Protein AF-A0A8I1INP9-F1 (afdb_monomer)

Secondary structure (DSSP, 8-state):
---GGGGGTS-HHHHHHHHHHHHHHHHHHHHHHHHHH-HHHHHHHTT---PPPPGGGTHHHHHT--

Foldseek 3Di:
DPPPCVCVVPPCVPVVVVVVVVVVVVVVVVVVCCCVVDPQVVCVVVVHPRDDDDCVVVVVVVVPPD

Structure (mmCIF, N/CA/C/O backbone):
data_AF-A0A8I1INP9-F1
#
_entry.id   AF-A0A8I1INP9-F1
#
loop_
_atom_site.group_PDB
_atom_site.id
_atom_site.type_symbol
_atom_site.label_atom_id
_atom_site.label_alt_id
_atom_site.label_comp_id
_atom_site.label_asym_id
_atom_site.label_entity_id
_atom_site.label_seq_id
_atom_site.pdbx_PDB_ins_code
_atom_site.Cartn_x
_atom_site.Cartn_y
_atom_site.Cartn_z
_atom_site.occupancy
_atom_site.B_iso_or_equiv
_atom_site.auth_seq_id
_atom_site.auth_comp_id
_atom_site.auth_asym_id
_atom_site.auth_atom_id
_atom_site.pdbx_PDB_model_num
ATOM 1 N N . MET A 1 1 ? -1.221 16.643 18.224 1.00 68.25 1 MET A N 1
ATOM 2 C CA . MET A 1 1 ? -1.901 15.336 18.068 1.00 68.25 1 MET A CA 1
ATOM 3 C C . MET A 1 1 ? -2.879 15.150 19.229 1.00 68.25 1 MET A C 1
ATOM 5 O O . MET A 1 1 ? -2.462 14.739 20.300 1.00 68.25 1 MET A O 1
ATOM 9 N N . ASN A 1 2 ? -4.153 15.514 19.062 1.00 92.69 2 ASN A N 1
ATOM 10 C CA . ASN A 1 2 ? -5.191 15.492 20.115 1.00 92.69 2 ASN A CA 1
ATOM 11 C C . ASN A 1 2 ? -6.223 14.353 19.938 1.00 92.69 2 ASN A C 1
ATOM 13 O O . ASN A 1 2 ? -7.258 14.342 20.597 1.00 92.69 2 ASN A O 1
ATOM 17 N N . ASN A 1 3 ? -5.926 13.368 19.082 1.00 88.81 3 ASN A N 1
ATOM 18 C CA . ASN A 1 3 ? -6.884 12.345 18.644 1.00 88.81 3 ASN A CA 1
ATOM 19 C C . ASN A 1 3 ? -6.829 11.019 19.422 1.00 88.81 3 ASN A C 1
ATOM 21 O O . ASN A 1 3 ? -7.519 10.081 19.049 1.00 88.81 3 ASN A O 1
ATOM 25 N N . ALA A 1 4 ? -6.081 10.917 20.526 1.00 89.31 4 ALA A N 1
ATOM 26 C CA . ALA A 1 4 ? -5.907 9.655 21.265 1.00 89.31 4 ALA A CA 1
ATOM 27 C C . ALA A 1 4 ? -7.230 8.978 21.698 1.00 89.31 4 ALA A C 1
ATOM 29 O O . ALA A 1 4 ? -7.284 7.760 21.852 1.00 89.31 4 ALA A O 1
ATOM 30 N N . LYS A 1 5 ? -8.319 9.751 21.826 1.00 93.06 5 LYS A N 1
ATOM 31 C CA . LYS A 1 5 ? -9.668 9.254 22.143 1.00 93.06 5 LYS A CA 1
ATOM 32 C C . LYS A 1 5 ? -10.280 8.357 21.054 1.00 93.06 5 LYS A C 1
ATOM 34 O O . LYS A 1 5 ? -11.282 7.705 21.331 1.00 93.06 5 LYS A O 1
ATOM 39 N N . MET A 1 6 ? -9.695 8.279 19.855 1.00 93.94 6 MET A N 1
ATOM 40 C CA . MET A 1 6 ? -10.153 7.391 18.774 1.00 93.94 6 MET A CA 1
ATOM 41 C C . MET A 1 6 ? -10.209 5.911 19.194 1.00 93.94 6 MET A C 1
ATOM 43 O O . MET A 1 6 ? -11.086 5.175 18.751 1.00 93.94 6 MET A O 1
ATOM 47 N N . TRP A 1 7 ? -9.355 5.490 20.132 1.00 93.94 7 TRP A N 1
ATOM 48 C CA . TRP A 1 7 ? -9.323 4.113 20.639 1.00 93.94 7 TRP A CA 1
ATOM 49 C C . TRP A 1 7 ? -10.447 3.772 21.627 1.00 93.94 7 TRP A C 1
ATOM 51 O O . TRP A 1 7 ? -10.586 2.620 22.028 1.00 93.94 7 TRP A O 1
ATOM 61 N N . LEU A 1 8 ? -11.271 4.755 22.010 1.00 93.75 8 LEU A N 1
ATOM 62 C CA . LEU A 1 8 ? -12.499 4.512 22.774 1.00 93.75 8 LEU A CA 1
ATOM 63 C C . LEU A 1 8 ? -13.650 4.031 21.878 1.00 93.75 8 LEU A C 1
ATOM 65 O O . LEU A 1 8 ? -14.610 3.460 22.384 1.00 93.75 8 LEU A O 1
ATOM 69 N N . VAL A 1 9 ? -13.562 4.272 20.565 1.00 93.62 9 VAL A N 1
ATOM 70 C CA . VAL A 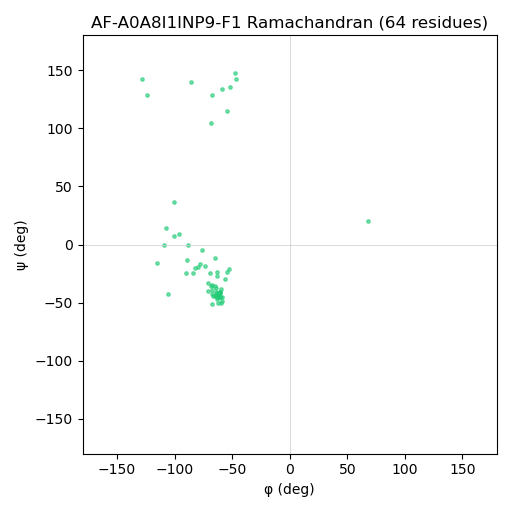1 9 ? -14.591 3.895 19.578 1.00 93.62 9 VAL A CA 1
ATOM 71 C C . VAL A 1 9 ? -14.102 2.860 18.563 1.00 93.62 9 VAL A C 1
ATOM 73 O O . VAL A 1 9 ? -14.914 2.209 17.915 1.00 93.62 9 VAL A O 1
ATOM 76 N N . VAL A 1 10 ? -12.785 2.662 18.450 1.00 93.44 10 VAL A N 1
ATOM 77 C CA . VAL A 1 10 ? -12.163 1.602 17.647 1.00 93.44 10 VAL A CA 1
ATOM 78 C C . VAL A 1 10 ? -11.262 0.773 18.553 1.00 93.44 10 VAL A C 1
ATOM 80 O O . VAL A 1 10 ? -10.411 1.324 19.242 1.00 93.44 10 VAL A O 1
ATOM 83 N N . GLN A 1 11 ? -11.407 -0.553 18.553 1.00 94.44 11 GLN A N 1
ATOM 84 C CA . GLN A 1 11 ? -10.532 -1.406 19.357 1.00 94.44 11 GLN A CA 1
ATOM 85 C C . GLN A 1 11 ? -9.086 -1.378 18.825 1.00 94.44 11 GLN A C 1
ATOM 87 O O . GLN A 1 11 ? -8.869 -1.659 17.641 1.00 94.44 11 GLN A O 1
ATOM 92 N N . PRO A 1 12 ? -8.078 -1.114 19.678 1.00 93.56 12 PRO A N 1
ATOM 93 C CA . PRO A 1 12 ? -6.687 -0.969 19.241 1.00 93.56 12 PRO A CA 1
ATOM 94 C C . PRO A 1 12 ? -6.095 -2.256 18.661 1.00 93.56 12 PRO A C 1
ATOM 96 O O . PRO A 1 12 ? -5.362 -2.196 17.676 1.00 93.56 12 PRO A O 1
ATOM 99 N N . THR A 1 13 ? -6.469 -3.420 19.199 1.00 95.25 13 THR A N 1
ATOM 100 C CA . THR A 1 13 ? -5.970 -4.731 18.749 1.00 95.25 13 THR A CA 1
ATOM 101 C C . THR A 1 13 ? -6.347 -5.060 17.303 1.00 95.25 13 THR A C 1
ATOM 103 O O . THR A 1 13 ? -5.649 -5.837 16.667 1.00 95.25 13 THR A O 1
ATOM 106 N N . VAL A 1 14 ? -7.414 -4.464 16.759 1.00 95.62 14 VAL A N 1
ATOM 107 C CA . VAL A 1 14 ? -7.825 -4.660 15.354 1.00 95.62 14 VAL A CA 1
ATOM 108 C C . VAL A 1 14 ? -7.495 -3.430 14.511 1.00 95.62 14 VAL A C 1
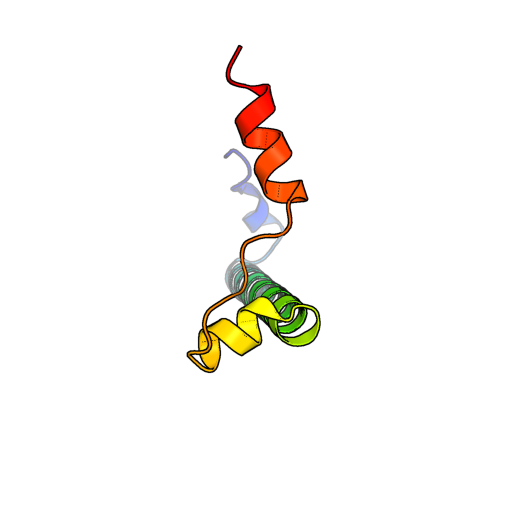ATOM 110 O O . VAL A 1 14 ? -6.978 -3.560 13.404 1.00 95.62 14 VAL A O 1
ATOM 113 N N . GLY A 1 15 ? -7.740 -2.228 15.039 1.00 93.81 15 GLY A N 1
ATOM 114 C CA . GLY A 1 15 ? -7.544 -0.987 14.295 1.00 93.81 15 GLY A CA 1
ATOM 115 C C . GLY A 1 15 ? -6.078 -0.680 13.986 1.00 93.81 15 GLY A C 1
ATOM 116 O O . GLY A 1 15 ? -5.790 -0.245 12.874 1.00 93.81 15 GLY A O 1
ATOM 117 N N . ILE A 1 16 ? -5.143 -0.940 14.911 1.00 95.88 16 ILE A N 1
ATOM 118 C CA . ILE A 1 16 ? -3.711 -0.695 14.663 1.00 95.88 16 ILE A CA 1
ATOM 119 C C . ILE A 1 16 ? -3.170 -1.659 13.597 1.00 95.88 16 ILE A C 1
ATOM 121 O O . ILE A 1 16 ? -2.597 -1.169 12.620 1.00 95.88 16 ILE A O 1
ATOM 125 N N . PRO A 1 17 ? -3.369 -2.993 13.699 1.00 96.38 17 PRO A N 1
ATOM 126 C CA . PRO A 1 17 ? -2.909 -3.897 12.649 1.00 96.38 17 PRO A CA 1
ATOM 127 C C . PRO A 1 17 ? -3.551 -3.609 11.293 1.00 96.38 17 PRO A C 1
ATOM 129 O O . PRO A 1 17 ? -2.844 -3.599 10.290 1.00 96.38 17 PRO A O 1
ATOM 132 N N . LEU A 1 18 ? -4.856 -3.313 11.250 1.00 96.75 18 LEU A N 1
ATOM 133 C CA . LEU A 1 18 ? -5.545 -2.990 9.999 1.00 96.75 18 LEU A CA 1
ATOM 134 C C . LEU A 1 18 ? -5.011 -1.699 9.366 1.00 96.75 18 LEU A C 1
ATOM 136 O O . LEU A 1 18 ? -4.808 -1.651 8.154 1.00 96.75 18 LEU A O 1
ATOM 140 N N . PHE A 1 19 ? -4.743 -0.670 10.172 1.00 95.88 19 PHE A N 1
ATOM 141 C CA . PHE A 1 19 ? -4.156 0.579 9.692 1.00 95.88 19 PHE A CA 1
ATOM 142 C C . PHE A 1 19 ? -2.761 0.354 9.101 1.00 95.88 19 PHE A C 1
ATOM 144 O O . PHE A 1 19 ? -2.498 0.762 7.970 1.00 95.88 19 PHE A O 1
ATOM 151 N N . LEU A 1 20 ? -1.882 -0.341 9.829 1.00 97.06 20 LEU A N 1
ATOM 152 C CA . LEU A 1 20 ? -0.528 -0.630 9.352 1.00 97.06 20 LEU A CA 1
ATOM 153 C C . LEU A 1 20 ? -0.541 -1.529 8.108 1.00 97.06 20 LEU A C 1
ATOM 155 O O . LEU A 1 20 ? 0.235 -1.293 7.183 1.00 97.06 20 LEU A O 1
ATOM 159 N N . ALA A 1 21 ? -1.454 -2.500 8.037 1.00 97.81 21 ALA A N 1
ATOM 160 C CA . ALA A 1 21 ? 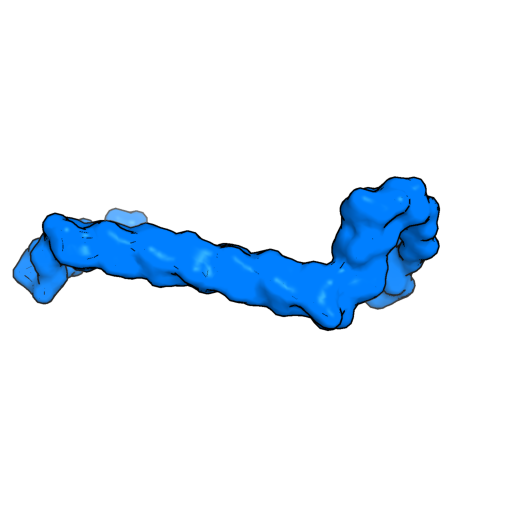-1.650 -3.322 6.847 1.00 97.81 21 ALA A CA 1
ATOM 161 C C . ALA A 1 21 ? -2.118 -2.484 5.647 1.00 97.81 21 ALA A C 1
ATOM 163 O O . ALA A 1 21 ? -1.568 -2.618 4.555 1.00 97.81 21 ALA A O 1
ATOM 164 N N . GLY A 1 22 ? -3.076 -1.575 5.848 1.00 97.88 22 GLY A N 1
ATOM 165 C CA . GLY A 1 22 ? -3.531 -0.650 4.808 1.00 97.88 22 GLY A CA 1
ATOM 166 C C . GLY A 1 22 ? -2.395 0.223 4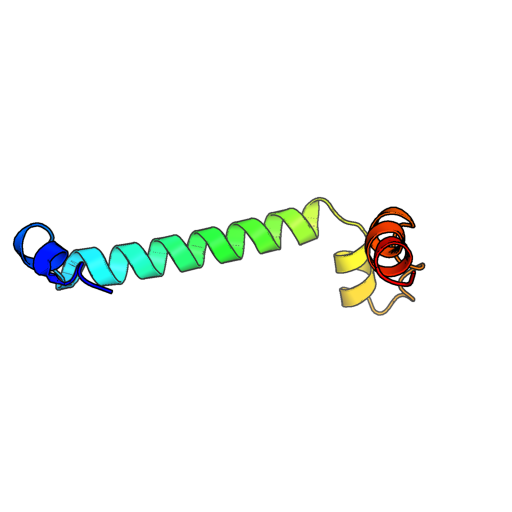.271 1.00 97.88 22 GLY A C 1
ATOM 167 O O . GLY A 1 22 ? -2.231 0.335 3.058 1.00 97.88 22 GLY A O 1
ATOM 168 N N . VAL A 1 23 ? -1.561 0.775 5.158 1.00 97.94 23 VAL A N 1
ATOM 169 C CA . VAL A 1 23 ? -0.375 1.562 4.774 1.00 97.94 23 VAL A CA 1
ATOM 170 C C . VAL A 1 23 ? 0.635 0.712 3.998 1.00 97.94 23 VAL A C 1
ATOM 172 O O . VAL A 1 23 ? 1.168 1.173 2.988 1.00 97.94 23 VAL A O 1
ATOM 175 N N . ALA A 1 24 ? 0.876 -0.532 4.418 1.00 97.94 24 ALA A N 1
ATOM 176 C CA . ALA A 1 24 ? 1.788 -1.437 3.722 1.00 97.94 24 ALA A CA 1
ATOM 177 C C . ALA A 1 24 ? 1.303 -1.756 2.297 1.00 97.94 24 ALA A C 1
ATOM 179 O O . ALA A 1 24 ? 2.075 -1.639 1.343 1.00 97.94 24 ALA A O 1
ATOM 180 N N . VAL A 1 25 ? 0.017 -2.088 2.137 1.00 98.25 25 VAL A N 1
ATOM 181 C CA . VAL A 1 25 ? -0.587 -2.363 0.823 1.00 98.25 25 VAL A CA 1
ATOM 182 C C . VAL A 1 25 ? -0.563 -1.117 -0.061 1.00 98.25 25 VAL A C 1
ATOM 184 O O . VAL A 1 25 ? -0.189 -1.210 -1.228 1.00 98.25 25 VAL A O 1
ATOM 187 N N . ALA A 1 26 ? -0.903 0.053 0.486 1.00 98.00 26 ALA A N 1
ATOM 188 C CA . ALA A 1 26 ? -0.868 1.309 -0.258 1.00 98.00 26 ALA A CA 1
ATOM 189 C C . ALA A 1 26 ? 0.553 1.655 -0.734 1.00 98.00 26 ALA A C 1
ATOM 191 O O . ALA A 1 26 ? 0.741 1.993 -1.902 1.00 98.00 26 ALA A O 1
ATOM 192 N N . SER A 1 27 ? 1.561 1.513 0.134 1.00 97.88 27 SER A N 1
ATOM 193 C CA . SER A 1 27 ? 2.966 1.734 -0.230 1.00 97.88 27 SER A CA 1
ATOM 194 C C . SER A 1 27 ? 3.390 0.804 -1.365 1.00 97.88 27 SER A C 1
ATOM 196 O O . SER A 1 27 ? 3.913 1.264 -2.381 1.00 97.88 27 SER A O 1
ATOM 198 N N . PHE A 1 28 ? 3.099 -0.492 -1.244 1.00 97.44 28 PHE A N 1
ATOM 199 C CA . PHE A 1 28 ? 3.425 -1.460 -2.286 1.00 97.44 28 PHE A CA 1
ATOM 200 C C . PHE A 1 28 ? 2.721 -1.147 -3.615 1.00 97.44 28 PHE A C 1
ATOM 202 O O . PHE A 1 28 ? 3.355 -1.196 -4.668 1.00 97.44 28 PHE A O 1
ATOM 209 N N . ALA A 1 29 ? 1.442 -0.763 -3.579 1.00 97.88 29 ALA A N 1
ATOM 210 C CA . ALA A 1 29 ? 0.686 -0.403 -4.775 1.00 97.88 29 ALA A CA 1
ATOM 211 C C . ALA A 1 29 ? 1.301 0.798 -5.513 1.00 97.88 29 ALA A C 1
ATOM 213 O O . ALA A 1 29 ? 1.420 0.762 -6.737 1.00 97.88 29 ALA A O 1
ATOM 214 N N . VAL A 1 30 ? 1.747 1.828 -4.785 1.00 97.31 30 VAL A N 1
ATOM 215 C CA . VAL A 1 30 ? 2.446 2.979 -5.383 1.00 97.31 30 VAL A CA 1
ATOM 216 C C . VAL A 1 30 ? 3.759 2.539 -6.030 1.00 97.31 30 VAL A C 1
ATOM 218 O O . VAL A 1 30 ? 4.025 2.909 -7.170 1.00 97.31 30 VAL A O 1
ATOM 221 N N . HIS A 1 31 ? 4.552 1.699 -5.360 1.00 95.19 31 HIS A N 1
ATOM 222 C CA . HIS A 1 31 ? 5.797 1.186 -5.941 1.00 95.19 31 HIS A CA 1
ATOM 223 C C . HIS A 1 31 ? 5.534 0.383 -7.218 1.00 95.19 31 HIS A C 1
ATOM 225 O O . HIS A 1 31 ? 6.196 0.606 -8.231 1.00 95.19 31 HIS A O 1
ATOM 231 N N . LEU A 1 32 ? 4.533 -0.500 -7.204 1.00 95.50 32 LEU A N 1
ATOM 232 C CA . LEU A 1 32 ? 4.146 -1.276 -8.378 1.00 95.50 32 LEU A CA 1
ATOM 233 C C . LEU A 1 32 ? 3.689 -0.370 -9.528 1.00 95.50 32 LEU A C 1
ATOM 235 O O . LEU A 1 32 ? 4.081 -0.588 -10.675 1.00 95.50 32 LEU A O 1
ATOM 239 N N . ALA A 1 33 ? 2.901 0.665 -9.233 1.00 95.69 33 ALA A N 1
ATOM 240 C CA . ALA A 1 33 ? 2.461 1.628 -10.234 1.00 95.69 33 ALA A CA 1
ATOM 241 C C . ALA A 1 33 ? 3.652 2.351 -10.880 1.00 95.69 33 ALA A C 1
ATOM 243 O O . ALA A 1 33 ? 3.716 2.435 -12.104 1.00 95.69 33 ALA A O 1
ATOM 244 N N . ILE A 1 34 ? 4.629 2.808 -10.093 1.00 94.50 34 ILE A N 1
ATOM 245 C CA . ILE A 1 34 ? 5.812 3.497 -10.626 1.00 94.50 34 ILE A CA 1
ATOM 246 C C . ILE A 1 34 ? 6.671 2.530 -11.459 1.00 94.50 34 ILE A C 1
ATOM 248 O O . ILE A 1 34 ? 7.074 2.883 -12.566 1.00 94.50 34 ILE A O 1
ATOM 252 N N . VAL A 1 35 ? 6.899 1.301 -10.983 1.00 93.38 35 VAL A N 1
ATOM 253 C CA . VAL A 1 35 ? 7.674 0.276 -11.713 1.00 93.38 35 VAL A CA 1
ATOM 254 C C . VAL A 1 35 ? 7.046 -0.057 -13.071 1.00 93.38 35 VAL A C 1
ATOM 256 O O . VAL A 1 35 ? 7.764 -0.277 -14.040 1.00 93.38 35 VAL A O 1
ATOM 259 N N . THR A 1 36 ? 5.715 -0.098 -13.150 1.00 92.94 36 THR A N 1
ATOM 260 C CA . THR A 1 36 ? 4.990 -0.523 -14.361 1.00 92.94 36 THR A CA 1
ATOM 261 C C . THR A 1 36 ? 4.667 0.617 -15.325 1.00 92.94 36 THR A C 1
ATOM 263 O O . THR A 1 36 ? 4.507 0.367 -16.515 1.00 92.94 36 THR A O 1
ATOM 266 N N . ASN A 1 37 ? 4.582 1.861 -14.843 1.00 90.94 37 ASN A N 1
ATOM 267 C CA . ASN A 1 37 ? 4.183 3.017 -15.657 1.00 90.94 37 ASN A CA 1
ATOM 268 C C . ASN A 1 37 ? 5.333 3.986 -15.957 1.00 90.94 37 ASN A C 1
ATOM 270 O O . ASN A 1 37 ? 5.120 4.995 -16.629 1.00 90.94 37 ASN A O 1
ATOM 274 N N . THR A 1 38 ? 6.547 3.722 -15.468 1.00 85.44 38 THR A N 1
ATOM 275 C CA . THR A 1 38 ? 7.709 4.578 -15.730 1.00 85.44 38 THR A CA 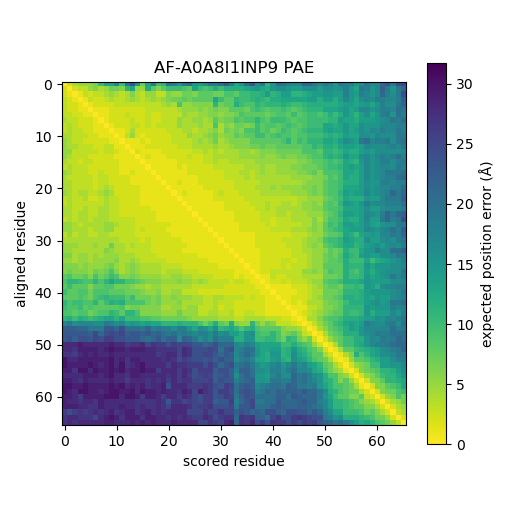1
ATOM 276 C C . THR A 1 38 ? 8.887 3.764 -16.251 1.00 85.44 38 THR A C 1
ATOM 278 O O . THR A 1 38 ? 9.130 2.638 -15.825 1.00 85.44 38 THR A O 1
ATOM 281 N N . THR A 1 39 ? 9.641 4.332 -17.188 1.00 84.06 39 THR A N 1
ATOM 282 C CA . THR A 1 39 ? 10.797 3.664 -17.808 1.00 84.06 39 THR A CA 1
ATOM 283 C C . THR A 1 39 ? 12.067 3.800 -16.974 1.00 84.06 39 THR A C 1
ATOM 285 O O . THR A 1 39 ? 12.955 2.951 -17.052 1.00 84.06 39 THR A O 1
ATOM 288 N N . TRP A 1 40 ? 12.152 4.842 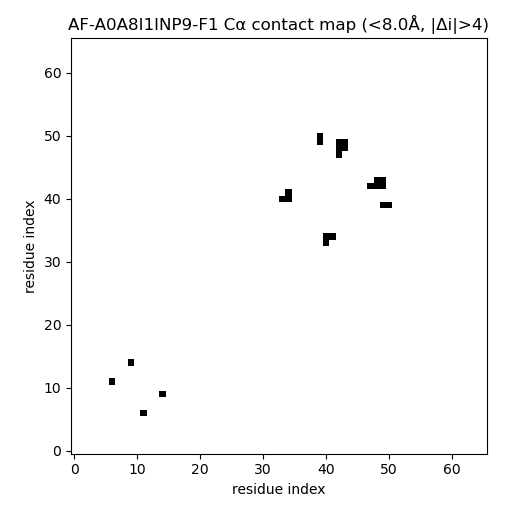-16.142 1.00 84.38 40 TRP A N 1
ATOM 289 C CA . TRP A 1 40 ? 13.340 5.106 -15.341 1.00 84.38 40 TRP A CA 1
ATOM 290 C C . TRP A 1 40 ? 13.543 4.034 -14.259 1.00 84.38 40 TRP A C 1
ATOM 292 O O . TRP A 1 40 ? 14.636 3.506 -14.127 1.00 84.38 40 TRP A O 1
ATOM 302 N N . VAL A 1 41 ? 12.509 3.585 -13.542 1.00 87.38 41 VAL A N 1
ATOM 303 C CA . VAL A 1 41 ? 12.726 2.549 -12.509 1.00 87.38 41 VAL A CA 1
ATOM 304 C C . VAL A 1 41 ? 13.281 1.256 -13.111 1.00 87.38 41 VAL A C 1
ATOM 306 O O . VAL A 1 41 ? 14.197 0.654 -12.556 1.00 87.38 41 VAL A O 1
ATOM 309 N N . SER A 1 42 ? 12.769 0.844 -14.272 1.00 84.31 42 SER A N 1
ATOM 310 C CA . SER A 1 42 ? 13.252 -0.354 -14.963 1.00 84.31 42 SER A CA 1
ATOM 311 C C . SER A 1 42 ? 14.707 -0.213 -15.421 1.00 84.31 42 SER A C 1
ATOM 313 O O . SER A 1 42 ? 15.499 -1.131 -15.199 1.00 84.31 42 SER A O 1
ATOM 315 N N . GLY A 1 43 ? 15.091 0.930 -16.000 1.00 85.44 43 GLY A N 1
ATOM 316 C CA . GLY A 1 43 ? 16.482 1.155 -16.405 1.00 85.44 43 GLY A CA 1
ATOM 317 C C . GLY A 1 43 ? 17.441 1.275 -15.213 1.00 85.44 43 GLY A C 1
ATOM 318 O O . GLY A 1 43 ? 18.534 0.716 -15.279 1.00 85.44 43 GLY A O 1
ATOM 319 N N . PHE A 1 44 ? 17.007 1.879 -14.098 1.00 85.06 44 PHE A N 1
ATOM 320 C CA . PHE A 1 44 ? 17.766 1.926 -12.841 1.00 85.06 44 PHE A CA 1
ATOM 321 C C . PHE A 1 44 ? 18.056 0.515 -12.318 1.00 85.06 44 PHE A C 1
ATOM 323 O O . PHE A 1 44 ? 19.205 0.176 -12.045 1.00 85.06 44 PHE A O 1
ATOM 330 N N . LEU A 1 45 ? 17.026 -0.334 -12.232 1.00 87.75 45 LEU A N 1
ATOM 331 C CA . LEU A 1 45 ? 17.166 -1.712 -11.749 1.00 87.75 45 LEU A CA 1
ATOM 332 C C . LEU A 1 45 ? 17.950 -2.613 -12.717 1.00 87.75 45 LEU A C 1
ATOM 334 O O . LEU A 1 45 ? 18.548 -3.593 -12.280 1.00 87.75 45 LEU A O 1
ATOM 338 N N . SER A 1 46 ? 17.971 -2.282 -14.011 1.00 86.44 46 SER A N 1
ATOM 339 C CA . SER A 1 46 ? 18.723 -3.014 -15.042 1.00 86.44 46 SER A CA 1
ATOM 340 C C . SER A 1 46 ? 20.168 -2.520 -15.209 1.00 86.44 46 SER A C 1
ATOM 342 O O . SER A 1 46 ? 20.892 -3.046 -16.051 1.00 86.44 46 SER A O 1
ATOM 344 N N . GLY A 1 47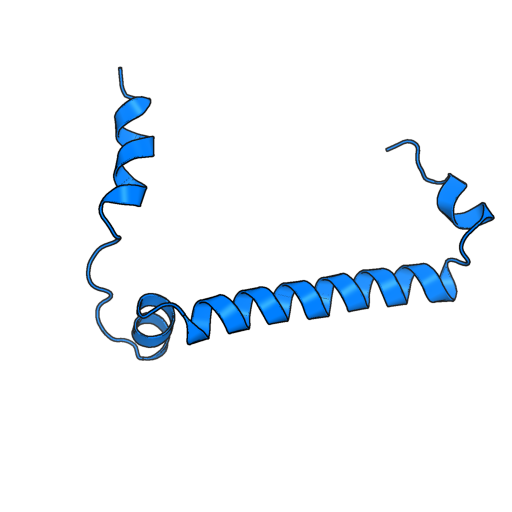 ? 20.595 -1.502 -14.449 1.00 81.69 47 GLY A N 1
ATOM 345 C CA . GLY A 1 47 ? 21.945 -0.931 -14.529 1.00 81.69 47 GLY A CA 1
ATOM 346 C C . GLY A 1 47 ? 22.241 -0.185 -15.835 1.00 81.69 47 GLY A C 1
ATOM 347 O O . GLY A 1 47 ? 23.403 -0.030 -16.199 1.00 81.69 47 GLY A O 1
ATOM 348 N N . THR A 1 48 ? 21.207 0.243 -16.564 1.00 75.94 48 THR A N 1
ATOM 349 C CA . THR A 1 48 ? 21.354 1.058 -17.779 1.00 75.94 48 THR A CA 1
ATOM 350 C C . THR A 1 48 ? 21.450 2.531 -17.390 1.00 75.94 48 THR A C 1
ATOM 352 O O . THR A 1 48 ? 20.708 2.969 -16.510 1.00 75.94 48 THR A O 1
ATOM 355 N N . ASP A 1 49 ? 22.323 3.303 -18.049 1.00 67.56 49 ASP A N 1
ATOM 356 C CA . ASP A 1 49 ? 22.429 4.746 -17.817 1.00 67.56 49 ASP A CA 1
ATOM 357 C C . ASP A 1 49 ? 21.058 5.408 -17.990 1.00 67.56 49 ASP A C 1
ATOM 359 O O . ASP A 1 49 ? 20.448 5.410 -19.064 1.00 67.56 49 ASP A O 1
ATOM 363 N N . MET A 1 50 ? 20.546 5.940 -16.885 1.00 65.44 50 MET A N 1
ATOM 364 C CA . MET A 1 50 ? 19.260 6.611 -16.831 1.00 65.44 50 MET A CA 1
ATOM 365 C C . MET A 1 50 ? 19.353 7.911 -17.625 1.00 65.44 50 MET A C 1
ATOM 367 O O . MET A 1 50 ? 19.947 8.880 -17.154 1.00 65.44 50 MET A O 1
ATOM 371 N N . ALA A 1 51 ? 18.782 7.944 -18.834 1.00 64.19 51 ALA A N 1
ATOM 372 C CA . ALA A 1 51 ? 18.667 9.181 -19.601 1.00 64.19 51 ALA A CA 1
ATOM 373 C C . ALA A 1 51 ? 18.012 10.276 -18.734 1.00 64.19 51 ALA A C 1
ATOM 375 O O . ALA A 1 51 ? 17.052 10.008 -18.009 1.00 64.19 51 ALA A O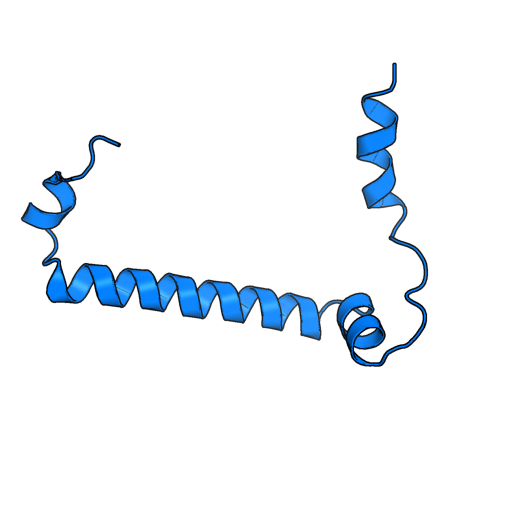 1
ATOM 376 N N . ALA A 1 52 ? 18.593 11.480 -18.791 1.00 61.50 52 ALA A N 1
ATOM 377 C CA . ALA A 1 52 ? 18.375 12.584 -17.859 1.00 61.50 52 ALA A CA 1
ATOM 378 C C . ALA A 1 52 ? 16.895 12.887 -17.558 1.00 61.50 52 ALA A C 1
ATOM 380 O O . ALA A 1 52 ? 16.022 12.743 -18.415 1.00 61.50 52 ALA A O 1
ATOM 381 N N . ALA A 1 53 ? 16.644 13.341 -16.324 1.00 58.88 53 ALA A N 1
ATOM 382 C CA . ALA A 1 53 ? 15.319 13.646 -15.792 1.00 58.88 53 ALA A CA 1
ATOM 383 C C . ALA A 1 53 ? 14.465 14.490 -16.763 1.00 58.88 53 ALA A C 1
ATOM 385 O O . ALA A 1 53 ? 14.991 15.404 -17.406 1.00 58.88 53 ALA A O 1
ATOM 386 N N . PRO A 1 54 ? 13.144 14.236 -16.854 1.00 57.47 54 PRO A N 1
ATOM 387 C CA . PRO A 1 54 ? 12.268 15.031 -17.702 1.00 57.47 54 PRO A CA 1
ATOM 388 C C . PRO A 1 54 ? 12.325 16.503 -17.278 1.00 57.47 54 PRO A C 1
ATOM 390 O O . PRO A 1 54 ? 12.234 16.827 -16.092 1.00 57.47 54 PRO A O 1
ATOM 393 N N . ALA A 1 55 ? 12.456 17.394 -18.265 1.00 55.69 55 ALA A N 1
ATOM 394 C CA . ALA A 1 55 ? 12.673 18.831 -18.081 1.00 55.69 55 ALA A CA 1
ATOM 395 C C . ALA A 1 55 ? 11.647 19.515 -17.154 1.00 55.69 55 ALA A C 1
ATOM 397 O O . ALA A 1 55 ? 11.948 20.550 -16.567 1.00 55.69 55 ALA A O 1
ATOM 398 N N . SER A 1 56 ? 10.465 18.923 -16.961 1.00 54.66 56 SER A N 1
ATOM 399 C CA . SER A 1 56 ? 9.424 19.408 -16.051 1.00 54.66 56 SER A CA 1
ATOM 400 C C . SER A 1 56 ? 9.828 19.420 -14.571 1.00 54.66 56 SER A C 1
ATOM 402 O O . SER A 1 56 ? 9.327 20.263 -13.834 1.00 54.66 56 SER A O 1
ATOM 404 N N . ALA A 1 57 ? 10.751 18.557 -14.131 1.00 55.56 57 ALA A N 1
ATOM 405 C CA . ALA A 1 57 ? 11.254 18.556 -12.750 1.00 55.56 57 ALA A CA 1
ATOM 406 C C . ALA A 1 57 ? 12.287 19.671 -12.482 1.00 55.56 57 ALA A C 1
ATOM 408 O O . ALA A 1 57 ? 12.555 20.006 -11.332 1.00 55.56 57 ALA A O 1
ATOM 409 N N . GLN A 1 58 ? 12.863 20.269 -13.531 1.00 54.28 58 GLN A N 1
ATOM 410 C CA . GL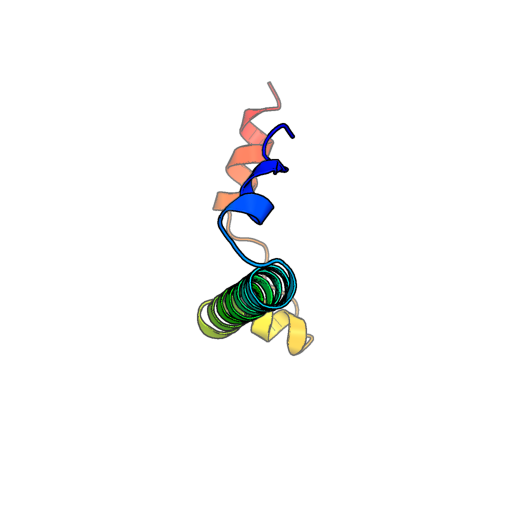N A 1 58 ? 13.856 21.344 -13.396 1.00 54.28 58 GLN A CA 1
ATOM 411 C C . GLN A 1 58 ? 13.232 22.746 -13.333 1.00 54.28 58 GLN A C 1
ATOM 413 O O . GLN A 1 58 ? 13.907 23.701 -12.951 1.00 54.28 58 GLN A O 1
ATOM 418 N N . ILE A 1 59 ? 11.945 22.876 -13.675 1.00 55.50 59 ILE A N 1
ATOM 419 C CA . ILE A 1 59 ? 11.242 24.167 -13.731 1.00 55.50 59 ILE A CA 1
ATOM 420 C C . ILE A 1 59 ? 11.008 24.736 -12.320 1.00 55.50 59 ILE A C 1
ATOM 422 O O . ILE A 1 59 ? 11.087 25.947 -12.133 1.00 55.50 59 ILE A O 1
ATOM 426 N N . GLU A 1 60 ? 10.793 23.885 -11.311 1.00 52.41 60 GLU A N 1
ATOM 427 C CA . GLU A 1 60 ? 10.553 24.324 -9.927 1.00 52.41 60 GLU A CA 1
ATOM 428 C C . GLU A 1 60 ? 11.817 24.898 -9.266 1.00 52.41 60 GLU A C 1
ATOM 430 O O . GLU A 1 60 ? 11.752 25.938 -8.619 1.00 52.41 60 GLU A O 1
ATOM 435 N N . HIS A 1 61 ? 12.994 24.299 -9.490 1.00 49.06 61 HIS A N 1
ATOM 436 C CA . HIS A 1 61 ? 14.245 24.815 -8.919 1.00 49.06 61 HIS A CA 1
ATOM 437 C C . HIS A 1 61 ? 14.649 26.173 -9.529 1.00 49.06 61 HIS A C 1
ATOM 439 O O . HIS A 1 61 ? 15.165 27.031 -8.812 1.00 49.06 61 HIS A O 1
ATOM 445 N N . ALA A 1 62 ? 14.378 26.399 -10.818 1.00 56.31 62 ALA A N 1
ATOM 446 C CA . ALA A 1 62 ? 14.709 27.650 -11.505 1.00 56.31 62 ALA A CA 1
ATOM 447 C C . ALA A 1 62 ? 13.804 28.839 -11.114 1.00 56.31 62 ALA A C 1
ATOM 449 O O . ALA A 1 62 ? 14.171 29.992 -11.337 1.00 56.31 62 ALA A O 1
ATOM 450 N N . ALA A 1 63 ? 12.627 28.578 -10.534 1.00 59.53 63 ALA A N 1
ATOM 451 C CA . ALA A 1 63 ? 11.656 29.614 -10.176 1.00 59.53 63 ALA A CA 1
ATOM 452 C C . ALA A 1 63 ? 11.948 30.306 -8.828 1.00 59.53 63 ALA A C 1
ATOM 454 O O . ALA A 1 63 ? 11.479 31.420 -8.610 1.00 59.53 63 ALA A O 1
ATOM 455 N N . TYR A 1 64 ? 12.735 29.682 -7.941 1.00 56.84 64 TYR A N 1
ATOM 456 C CA . TYR A 1 64 ? 13.096 30.225 -6.618 1.00 56.84 64 TYR A CA 1
ATOM 457 C C . TYR A 1 64 ? 14.499 30.856 -6.563 1.00 56.84 64 TYR A C 1
ATOM 459 O O . TYR A 1 64 ? 14.974 31.215 -5.490 1.00 56.84 64 TYR A O 1
ATOM 467 N N . THR A 1 65 ? 15.172 30.984 -7.709 1.00 55.41 65 THR A N 1
ATOM 468 C CA . THR A 1 65 ? 16.511 31.588 -7.845 1.00 55.41 65 THR A CA 1
ATOM 469 C C . THR A 1 65 ? 16.479 33.032 -8.366 1.00 55.41 65 THR A C 1
ATOM 471 O O . THR A 1 65 ? 17.363 33.426 -9.125 1.00 55.41 65 THR A O 1
ATOM 474 N N . TYR A 1 66 ? 15.475 33.816 -7.963 1.00 47.28 66 TYR A N 1
ATOM 475 C CA . TYR A 1 66 ? 15.443 35.274 -8.134 1.00 47.28 66 TYR A CA 1
ATOM 476 C C . TYR A 1 66 ? 15.406 35.981 -6.782 1.00 47.28 66 TYR A C 1
ATOM 478 O O . TYR A 1 66 ? 14.632 35.528 -5.909 1.00 47.28 66 TYR A O 1
#

Solvent-accessible surface area (backbone atoms only — not comparable to full-atom values): 4160 Å² total; per-residue (Å²): 139,88,63,78,68,54,56,80,82,38,59,57,88,56,50,51,57,52,49,55,50,51,51,53,52,51,52,50,51,52,53,51,48,47,51,74,75,37,68,59,56,51,31,56,77,68,72,43,87,65,77,76,78,66,71,77,74,54,54,64,67,65,69,73,74,118

Radius of gyration: 20.13 Å; Cα contacts (8 Å, |Δi|>4): 12; chains: 1; bounding box: 37×40×42 Å

pLDDT: mean 82.54, std 16.68, range [47.28, 98.25]

Mean predicted aligned error: 10.53 Å

Sequence (66 aa):
MNNAKMWLVVQPTVGIPLFLAGVAVASFAVHLAIVTNTTWVSGFLSGTDMAAAPASAQIEHAAYTY